Protein AF-A0A0S8KJH8-F1 (afdb_monomer_lite)

Foldseek 3Di:
DEEEQEFADDPCPRVVVSVVVQVVCVVVHHYDYDYPVGDDPVNVDD

pLDDT: mean 95.58, std 4.7, range [69.56, 98.56]

Secondary structure (DSSP, 8-state):
-EEEEEE--SSSHHHHHHHHHHHHHGGGSEEEEEEGGG--GGGG--

Sequence (46 aa):
MRALVVYDSMYGNTQQVAQAIAATLEPDGSVRAVKVDQVSPQDLVG

Structure (mmCIF, N/CA/C/O backbone):
data_AF-A0A0S8KJH8-F1
#
_entry.id   AF-A0A0S8KJH8-F1
#
loop_
_atom_site.group_PDB
_atom_site.id
_atom_site.type_symbol
_atom_site.label_atom_id
_atom_site.label_alt_id
_atom_site.label_comp_id
_atom_site.label_asym_id
_atom_site.label_entity_id
_atom_site.label_seq_id
_atom_site.pdbx_PDB_ins_code
_atom_site.Cartn_x
_atom_site.Cartn_y
_atom_site.Cartn_z
_atom_site.occupancy
_atom_site.B_iso_or_equiv
_atom_site.auth_seq_id
_atom_site.auth_comp_id
_atom_site.auth_asym_id
_atom_site.auth_atom_id
_atom_site.pdbx_PDB_model_num
ATOM 1 N N . MET A 1 1 ? -12.254 -1.378 10.483 1.00 87.38 1 MET A N 1
ATOM 2 C CA . MET A 1 1 ? -12.110 -1.997 9.141 1.00 87.38 1 MET A CA 1
ATOM 3 C C . MET A 1 1 ? -10.683 -2.524 8.957 1.00 87.38 1 MET A C 1
ATOM 5 O O . MET A 1 1 ? -9.805 -2.098 9.700 1.00 87.38 1 MET A O 1
ATOM 9 N N . ARG A 1 2 ? -10.431 -3.449 8.018 1.00 92.25 2 ARG A N 1
ATOM 10 C CA . ARG A 1 2 ? -9.070 -3.784 7.557 1.00 92.25 2 ARG A CA 1
ATOM 11 C C . ARG A 1 2 ? -8.986 -3.462 6.070 1.00 92.25 2 ARG A C 1
ATOM 13 O O . ARG A 1 2 ? -9.829 -3.934 5.316 1.00 92.25 2 ARG A O 1
ATOM 20 N N . ALA A 1 3 ? -8.018 -2.644 5.672 1.00 94.81 3 ALA A N 1
ATOM 21 C CA . ALA A 1 3 ? -7.870 -2.204 4.289 1.00 94.81 3 ALA A CA 1
ATOM 22 C C . ALA A 1 3 ? -6.424 -2.328 3.805 1.00 94.81 3 ALA A C 1
ATOM 24 O O . ALA A 1 3 ? -5.467 -2.194 4.571 1.00 94.81 3 ALA A O 1
ATOM 25 N N . LEU A 1 4 ? -6.276 -2.570 2.506 1.00 96.62 4 LEU A N 1
ATOM 26 C CA . LEU A 1 4 ? -4.995 -2.636 1.821 1.00 96.62 4 LEU A CA 1
ATOM 27 C C . LEU A 1 4 ? -5.030 -1.679 0.628 1.00 96.62 4 LEU A C 1
ATOM 29 O O . LEU A 1 4 ? -5.853 -1.834 -0.269 1.00 96.62 4 LEU A O 1
ATOM 33 N N . VAL A 1 5 ? -4.129 -0.701 0.619 1.00 97.25 5 VAL A N 1
ATOM 34 C CA . VAL A 1 5 ? -3.904 0.206 -0.508 1.00 97.25 5 VAL A CA 1
ATOM 35 C C . VAL A 1 5 ? -2.744 -0.354 -1.321 1.00 97.25 5 VAL A C 1
ATOM 37 O O . VAL A 1 5 ? -1.585 -0.250 -0.921 1.00 97.25 5 VAL A O 1
ATOM 40 N N . VAL A 1 6 ? -3.048 -0.971 -2.459 1.00 97.62 6 VAL A N 1
ATOM 41 C 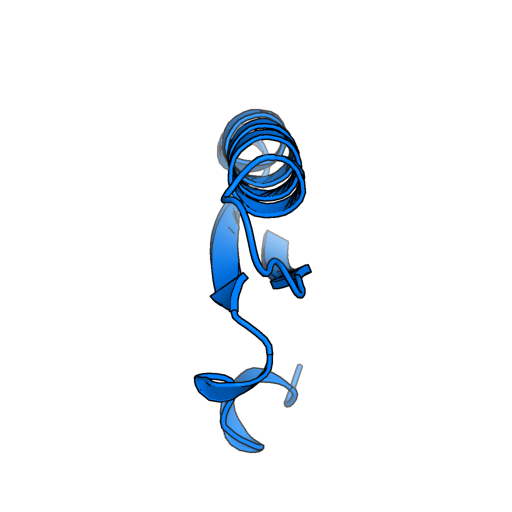CA . VAL A 1 6 ? -2.023 -1.450 -3.392 1.00 97.62 6 VAL A CA 1
ATOM 42 C C . VAL A 1 6 ? -1.686 -0.337 -4.375 1.00 97.62 6 VAL A C 1
ATOM 44 O O . VAL A 1 6 ? -2.586 0.282 -4.940 1.00 97.62 6 VAL A O 1
ATOM 47 N N . TYR A 1 7 ? -0.398 -0.078 -4.586 1.00 98.12 7 TYR A N 1
ATOM 48 C CA . TYR A 1 7 ? 0.063 0.942 -5.527 1.00 98.12 7 TYR A CA 1
ATOM 49 C C . TYR A 1 7 ? 1.196 0.433 -6.415 1.00 98.12 7 TYR A C 1
ATOM 51 O O . TYR A 1 7 ? 1.926 -0.484 -6.049 1.00 98.12 7 TYR A O 1
ATOM 59 N N . ASP A 1 8 ? 1.389 1.079 -7.561 1.00 98.12 8 ASP A N 1
ATOM 60 C CA . ASP A 1 8 ? 2.605 0.949 -8.361 1.00 98.12 8 ASP A CA 1
ATOM 61 C C . ASP A 1 8 ? 3.248 2.324 -8.558 1.00 98.12 8 ASP A C 1
ATOM 63 O O . ASP A 1 8 ? 2.565 3.346 -8.651 1.00 98.12 8 ASP A O 1
ATOM 67 N N . SER A 1 9 ? 4.576 2.371 -8.539 1.00 97.31 9 SER A N 1
ATOM 68 C CA . SER A 1 9 ? 5.331 3.619 -8.559 1.00 97.31 9 SER A CA 1
ATOM 69 C C . SER A 1 9 ? 6.767 3.380 -9.002 1.00 97.31 9 SER A C 1
ATOM 71 O O . SER A 1 9 ? 7.500 2.624 -8.362 1.00 97.31 9 SER A O 1
ATOM 73 N N . MET A 1 10 ? 7.194 4.085 -10.051 1.00 96.69 10 MET A N 1
ATOM 74 C CA . MET A 1 10 ? 8.599 4.106 -10.480 1.00 96.69 10 MET A CA 1
ATOM 75 C C . MET A 1 10 ? 9.406 5.209 -9.789 1.00 96.69 10 MET A C 1
ATOM 77 O O . MET A 1 10 ? 10.560 4.998 -9.435 1.00 96.69 10 MET A O 1
ATOM 81 N N . TYR A 1 11 ? 8.795 6.378 -9.575 1.00 96.94 11 TYR A N 1
ATOM 82 C CA . TYR A 1 11 ? 9.487 7.583 -9.091 1.00 96.94 11 TYR A CA 1
ATOM 83 C C . TYR A 1 11 ? 9.068 8.023 -7.680 1.00 96.94 11 TYR A C 1
ATOM 85 O O . TYR A 1 11 ? 9.535 9.041 -7.188 1.00 96.94 11 TYR A O 1
ATOM 93 N N . GLY A 1 12 ? 8.161 7.294 -7.025 1.00 97.25 12 GLY A N 1
ATOM 94 C CA . GLY A 1 12 ? 7.723 7.581 -5.651 1.00 97.25 12 GLY A CA 1
ATOM 95 C C . GLY A 1 12 ? 6.490 8.486 -5.524 1.00 97.25 12 GLY A C 1
ATOM 96 O O . GLY A 1 12 ? 5.888 8.526 -4.456 1.00 97.25 12 GLY A O 1
ATOM 97 N N . ASN A 1 13 ? 6.042 9.152 -6.591 1.00 98.06 13 ASN A N 1
ATOM 98 C CA . ASN A 1 13 ? 4.864 10.033 -6.526 1.00 98.06 13 ASN A CA 1
ATOM 99 C C . ASN A 1 13 ? 3.586 9.266 -6.150 1.00 98.06 13 ASN A C 1
ATOM 101 O O . ASN A 1 13 ? 2.883 9.654 -5.220 1.00 98.06 13 ASN A O 1
ATOM 105 N N . THR A 1 14 ? 3.317 8.129 -6.800 1.00 98.38 14 THR A N 1
ATOM 106 C CA . THR A 1 14 ? 2.141 7.304 -6.477 1.00 98.38 14 THR A CA 1
ATOM 107 C C . THR A 1 14 ? 2.228 6.710 -5.071 1.00 98.38 14 THR A C 1
ATOM 109 O O . THR A 1 14 ? 1.211 6.566 -4.403 1.00 98.38 14 THR A O 1
ATOM 112 N N . GLN A 1 15 ? 3.440 6.421 -4.583 1.00 98.31 15 GLN A N 1
ATOM 113 C CA . GLN A 1 15 ? 3.649 5.955 -3.211 1.00 98.31 15 GLN A CA 1
ATOM 114 C C . GLN A 1 15 ? 3.230 7.021 -2.192 1.00 98.31 15 GLN A C 1
ATOM 116 O O . GLN A 1 15 ? 2.544 6.690 -1.230 1.00 98.31 15 GLN A O 1
ATOM 121 N N . GLN A 1 16 ? 3.598 8.288 -2.409 1.00 98.56 16 GLN A N 1
ATOM 122 C CA . GLN A 1 16 ? 3.191 9.387 -1.525 1.00 98.56 16 GLN A CA 1
ATOM 123 C C . GLN A 1 16 ? 1.663 9.518 -1.468 1.00 98.56 16 GLN A C 1
ATOM 125 O O . GLN A 1 16 ? 1.092 9.642 -0.388 1.00 98.56 16 GLN A O 1
ATOM 130 N N . VAL A 1 17 ? 0.990 9.407 -2.619 1.00 98.44 17 VAL A N 1
ATOM 131 C CA . VAL A 1 17 ? -0.481 9.405 -2.680 1.00 98.44 17 VAL A CA 1
ATOM 132 C C . VAL A 1 17 ? -1.063 8.199 -1.932 1.00 98.44 17 VAL A C 1
ATOM 134 O O . VAL A 1 17 ? -1.970 8.364 -1.122 1.00 98.44 17 VAL A O 1
ATOM 137 N N . ALA A 1 18 ? -0.523 6.994 -2.138 1.00 98.44 18 ALA A N 1
ATOM 138 C CA . ALA A 1 18 ? -0.982 5.780 -1.461 1.00 98.44 18 ALA A CA 1
ATOM 139 C C . ALA A 1 18 ? -0.818 5.852 0.068 1.00 98.44 18 ALA A C 1
ATOM 141 O O . AL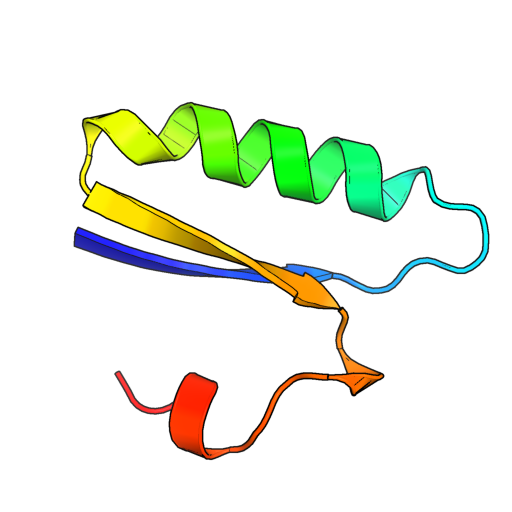A A 1 18 ? -1.705 5.425 0.807 1.00 98.44 18 ALA A O 1
ATOM 142 N N . GLN A 1 19 ? 0.287 6.431 0.544 1.00 98.25 19 GLN A N 1
ATOM 143 C CA . GLN A 1 19 ? 0.531 6.679 1.966 1.00 98.25 19 GLN A CA 1
ATOM 144 C C . GLN A 1 19 ? -0.460 7.697 2.543 1.00 98.25 19 GLN A C 1
ATOM 146 O O . GLN A 1 19 ? -0.994 7.468 3.625 1.00 98.25 19 GLN A O 1
ATOM 151 N N . ALA A 1 20 ? -0.760 8.779 1.817 1.00 98.56 20 ALA A N 1
ATOM 152 C CA . ALA A 1 20 ? -1.749 9.770 2.242 1.00 98.56 20 ALA A CA 1
ATOM 153 C C . ALA A 1 20 ? -3.165 9.176 2.342 1.00 98.56 20 ALA A C 1
ATOM 155 O O . ALA A 1 20 ? -3.894 9.461 3.294 1.00 98.56 20 ALA A O 1
ATOM 156 N N . ILE A 1 21 ? -3.540 8.305 1.397 1.00 98.19 21 ILE A N 1
ATOM 157 C CA . ILE A 1 21 ? -4.804 7.557 1.453 1.00 98.19 21 ILE A CA 1
ATOM 158 C C . ILE A 1 21 ? -4.823 6.654 2.689 1.00 98.19 21 ILE A C 1
ATOM 160 O O . ILE A 1 21 ? -5.790 6.688 3.445 1.00 98.19 21 ILE A O 1
ATOM 164 N N . ALA A 1 22 ? -3.757 5.881 2.925 1.00 97.81 22 ALA A N 1
ATOM 165 C CA . ALA A 1 22 ? -3.676 4.998 4.084 1.00 97.81 22 ALA A CA 1
ATOM 166 C C . ALA A 1 22 ? -3.813 5.771 5.406 1.00 97.81 22 ALA A C 1
ATOM 168 O O . ALA A 1 22 ? -4.681 5.426 6.201 1.00 97.81 22 ALA A O 1
ATOM 169 N N . ALA A 1 23 ? -3.054 6.858 5.583 1.00 97.81 23 ALA A N 1
ATOM 170 C CA . ALA A 1 23 ? -3.096 7.706 6.778 1.00 97.81 23 ALA A CA 1
ATOM 171 C C . ALA A 1 23 ? -4.481 8.327 7.028 1.00 97.81 23 ALA A C 1
ATOM 173 O O . ALA A 1 23 ? -4.915 8.464 8.167 1.00 97.81 23 ALA A O 1
ATOM 174 N N . THR A 1 24 ? -5.205 8.674 5.962 1.00 97.88 24 THR A N 1
ATOM 175 C CA . THR A 1 24 ? -6.566 9.221 6.076 1.00 97.88 24 THR A CA 1
ATOM 176 C C . THR A 1 24 ? -7.565 8.178 6.584 1.00 97.88 24 THR A C 1
ATOM 178 O O . THR A 1 24 ? -8.525 8.533 7.259 1.00 97.88 24 THR A O 1
ATOM 181 N N . LEU A 1 25 ? -7.341 6.899 6.273 1.00 96.62 25 LEU A N 1
ATOM 182 C CA . LEU A 1 25 ? -8.225 5.790 6.638 1.00 96.62 25 LEU A CA 1
ATOM 183 C C . LEU A 1 25 ? -7.840 5.109 7.966 1.00 96.62 25 LEU A C 1
ATOM 185 O O . LEU A 1 25 ? -8.621 4.312 8.485 1.00 96.62 25 LEU A O 1
ATOM 189 N N . GLU A 1 26 ? -6.663 5.407 8.527 1.00 95.25 26 GLU A N 1
ATOM 190 C CA . GLU A 1 26 ? -6.200 4.873 9.820 1.00 95.25 26 GLU A CA 1
ATOM 191 C C . GLU A 1 26 ? -7.189 5.075 10.990 1.00 95.25 26 GLU A C 1
ATOM 193 O O . GLU A 1 26 ? -7.328 4.151 11.797 1.00 95.25 26 GLU A O 1
ATOM 198 N N . PRO A 1 27 ? -7.927 6.203 11.107 1.00 96.62 27 PRO A N 1
ATOM 199 C CA . PRO A 1 27 ? -8.927 6.365 12.166 1.00 96.62 27 PRO A CA 1
ATOM 200 C C . PRO A 1 27 ? -10.064 5.330 12.116 1.00 96.62 27 PRO A C 1
ATOM 202 O O . PRO A 1 27 ? -10.617 4.978 13.157 1.00 96.62 27 PRO A O 1
ATOM 205 N N . ASP A 1 28 ? -10.382 4.804 10.928 1.00 94.81 28 ASP A N 1
ATOM 206 C CA . ASP A 1 28 ? -11.476 3.849 10.700 1.00 94.81 28 ASP A CA 1
ATOM 207 C C . ASP A 1 28 ? -11.011 2.377 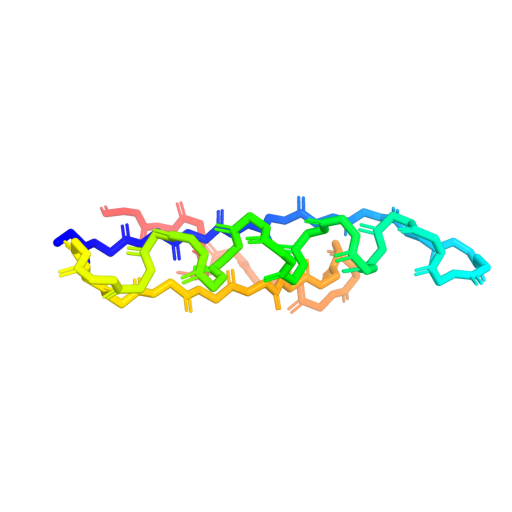10.775 1.00 94.81 28 ASP A C 1
ATOM 209 O O . ASP A 1 28 ? -11.811 1.424 10.708 1.00 94.81 28 ASP A O 1
ATOM 213 N N . GLY A 1 29 ? -9.702 2.148 10.930 1.00 94.25 29 GLY A N 1
ATOM 214 C CA . GLY A 1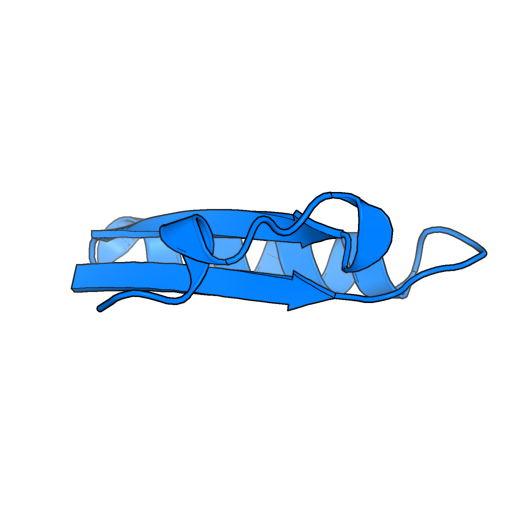 29 ? -9.138 0.828 11.179 1.00 94.25 29 GLY A CA 1
ATOM 215 C C . GLY A 1 29 ? -7.707 0.621 10.691 1.00 94.25 29 GLY A C 1
ATOM 216 O O . GLY A 1 29 ? -6.960 1.546 10.409 1.00 94.25 29 GLY A O 1
ATOM 217 N N . SER A 1 30 ? -7.307 -0.649 10.596 1.00 94.62 30 SER A N 1
ATOM 218 C CA . SER A 1 30 ? -5.948 -1.008 10.188 1.00 94.62 30 SER A CA 1
ATOM 219 C C . SER A 1 30 ? -5.810 -0.915 8.671 1.00 94.62 30 SER A C 1
ATOM 221 O O . SER A 1 30 ? -6.431 -1.694 7.940 1.00 94.62 30 SER A O 1
ATOM 223 N N . VAL A 1 31 ? -4.984 0.024 8.209 1.00 96.94 31 VAL A N 1
ATOM 224 C CA . VAL A 1 31 ? -4.717 0.253 6.787 1.00 96.94 31 VAL A CA 1
ATOM 225 C C . VAL A 1 31 ? -3.227 0.135 6.507 1.00 96.94 31 VAL A C 1
ATOM 227 O O . VAL A 1 31 ? -2.397 0.593 7.284 1.00 96.94 31 VAL A O 1
ATOM 230 N N . ARG A 1 32 ? -2.873 -0.510 5.394 1.00 96.31 32 ARG A N 1
ATOM 231 C CA . ARG A 1 32 ? -1.487 -0.594 4.916 1.00 96.31 32 ARG A CA 1
ATOM 232 C C . ARG A 1 32 ? -1.409 -0.158 3.466 1.00 96.31 32 ARG A C 1
ATOM 234 O O . ARG A 1 32 ? -2.248 -0.571 2.672 1.00 96.31 32 ARG A O 1
ATOM 241 N N . ALA A 1 33 ? -0.372 0.595 3.116 1.00 97.62 33 ALA A N 1
ATOM 242 C CA . ALA A 1 33 ? 0.009 0.836 1.729 1.00 97.62 33 ALA A CA 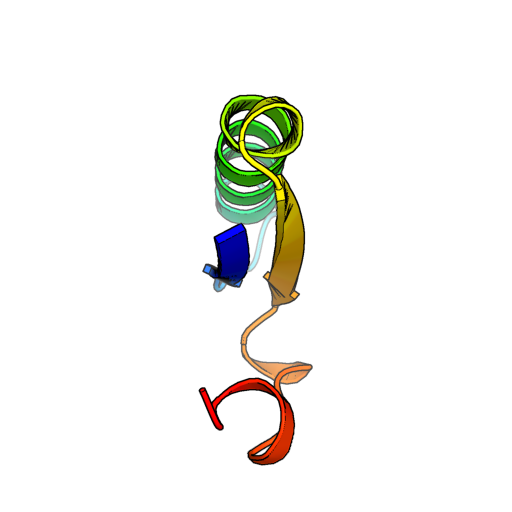1
ATOM 243 C C . ALA A 1 33 ? 1.143 -0.119 1.329 1.00 97.62 33 ALA A C 1
ATOM 245 O O . ALA A 1 33 ? 2.166 -0.168 2.010 1.00 97.62 33 ALA A O 1
ATOM 246 N N . VAL A 1 34 ? 0.974 -0.874 0.240 1.00 97.56 34 VAL A N 1
ATOM 247 C CA . VAL A 1 34 ? 1.944 -1.881 -0.227 1.00 97.56 34 VAL A CA 1
ATOM 248 C C . VAL A 1 34 ? 2.160 -1.740 -1.732 1.00 97.56 34 VAL A C 1
ATOM 250 O O . VAL A 1 34 ? 1.207 -1.551 -2.489 1.00 97.56 34 VAL A O 1
ATOM 253 N N . LYS A 1 35 ? 3.421 -1.811 -2.171 1.00 97.94 35 LYS A N 1
ATOM 254 C CA . LYS A 1 35 ? 3.756 -1.774 -3.595 1.00 97.94 35 LYS A CA 1
ATOM 255 C C . LYS A 1 35 ? 3.351 -3.093 -4.255 1.00 97.94 35 LYS A C 1
ATOM 257 O O . LYS A 1 35 ? 3.481 -4.147 -3.643 1.00 97.94 35 LYS A O 1
ATOM 262 N N . VAL A 1 36 ? 2.870 -3.048 -5.493 1.00 97.25 36 VAL A N 1
ATOM 263 C CA . VAL A 1 36 ? 2.307 -4.213 -6.196 1.00 97.25 36 VAL A CA 1
ATOM 264 C C . VAL A 1 36 ? 3.268 -5.408 -6.276 1.00 97.25 36 VAL A C 1
ATOM 266 O O . VAL A 1 36 ? 2.828 -6.547 -6.178 1.00 97.25 36 VAL A O 1
ATOM 269 N N . ASP A 1 37 ? 4.577 -5.164 -6.370 1.00 96.69 37 ASP A N 1
ATOM 270 C CA . ASP A 1 37 ? 5.628 -6.194 -6.408 1.00 96.69 37 ASP A CA 1
ATOM 271 C C . ASP A 1 37 ? 5.910 -6.855 -5.045 1.00 96.69 37 ASP A C 1
ATOM 273 O O . ASP A 1 37 ? 6.634 -7.846 -4.972 1.00 96.69 37 ASP A O 1
ATOM 277 N N . GLN A 1 38 ? 5.321 -6.332 -3.970 1.00 96.81 38 GLN A N 1
ATOM 278 C CA . GLN A 1 38 ? 5.435 -6.836 -2.601 1.00 96.81 38 GLN A CA 1
ATOM 279 C C . GLN A 1 38 ? 4.126 -7.445 -2.086 1.00 96.81 38 GLN A C 1
ATOM 281 O O . GLN A 1 38 ? 4.080 -7.928 -0.955 1.00 96.81 38 GLN A O 1
ATOM 286 N N . VAL A 1 39 ? 3.058 -7.419 -2.886 1.00 96.50 39 VAL A N 1
ATOM 287 C CA . VAL A 1 39 ? 1.774 -8.019 -2.519 1.00 96.50 39 VAL A CA 1
ATOM 288 C C . VAL A 1 39 ? 1.859 -9.534 -2.667 1.00 96.50 39 VAL A C 1
ATOM 290 O O . VAL A 1 39 ? 2.185 -10.051 -3.735 1.00 96.50 39 VAL A O 1
ATOM 293 N N . SER A 1 40 ? 1.512 -10.258 -1.605 1.00 95.50 40 SER A N 1
ATOM 294 C CA . SER A 1 40 ? 1.301 -11.701 -1.670 1.00 95.50 40 SER A CA 1
ATOM 295 C C . SER A 1 40 ? -0.182 -12.024 -1.901 1.00 95.50 40 SER A C 1
ATOM 297 O O . SER A 1 40 ? -1.052 -11.242 -1.512 1.00 95.50 40 SER A O 1
ATOM 299 N N . PRO A 1 41 ? -0.526 -13.200 -2.458 1.00 93.19 41 PRO A N 1
ATOM 300 C CA . PRO A 1 41 ? -1.924 -13.620 -2.568 1.00 93.19 41 PRO A CA 1
ATOM 301 C C . PRO A 1 41 ? -2.666 -13.621 -1.225 1.00 93.19 41 PRO A C 1
ATOM 303 O O . PRO A 1 41 ? -3.861 -13.360 -1.191 1.00 93.19 41 PRO A O 1
ATOM 306 N N . GLN A 1 42 ? -1.956 -13.870 -0.119 1.00 93.62 42 GLN A N 1
ATOM 307 C CA . GLN A 1 42 ? -2.529 -13.872 1.230 1.00 93.62 42 GLN A CA 1
ATOM 308 C C . GLN A 1 42 ? -2.964 -12.473 1.683 1.00 93.62 42 GLN A C 1
ATOM 310 O O . GLN A 1 42 ? -3.900 -12.354 2.464 1.00 93.62 42 GLN A O 1
ATOM 315 N N . ASP A 1 43 ? -2.323 -11.416 1.175 1.00 92.12 43 ASP A N 1
ATOM 316 C CA . ASP A 1 43 ? -2.712 -10.032 1.463 1.00 92.12 43 ASP A CA 1
ATOM 317 C C . ASP A 1 43 ? -4.054 -9.651 0.819 1.00 92.12 43 ASP A C 1
ATOM 319 O O . ASP A 1 43 ? -4.688 -8.693 1.258 1.00 92.12 43 ASP A O 1
ATOM 323 N N . LEU A 1 44 ? -4.476 -10.385 -0.216 1.00 90.81 44 LEU A N 1
ATOM 324 C CA . LEU A 1 44 ? -5.698 -10.133 -0.985 1.00 90.81 44 LEU A CA 1
ATOM 325 C C . LEU A 1 44 ? -6.891 -10.975 -0.518 1.00 90.81 44 LEU A C 1
ATOM 327 O O . LEU A 1 44 ? -7.990 -10.828 -1.052 1.00 90.81 44 LEU A O 1
ATOM 331 N N . VAL A 1 45 ? -6.688 -11.860 0.460 1.00 87.06 45 VAL A N 1
ATOM 332 C CA . VAL A 1 45 ? -7.771 -12.633 1.072 1.00 87.06 45 VAL A C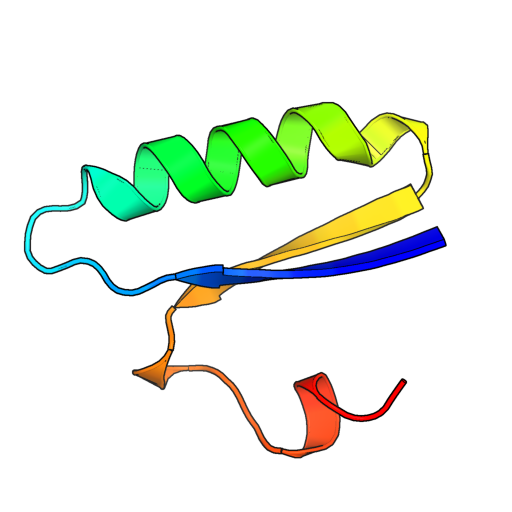A 1
ATOM 333 C C . VAL A 1 45 ? -8.423 -11.764 2.149 1.00 87.06 45 VAL A C 1
ATOM 335 O O . VAL A 1 45 ? -7.777 -11.408 3.136 1.00 87.06 45 VAL A O 1
ATOM 338 N N . GLY A 1 46 ? -9.682 -11.385 1.914 1.00 69.56 46 GLY A N 1
ATOM 339 C CA . GLY A 1 46 ? -10.520 -10.600 2.829 1.00 69.56 46 GLY A CA 1
ATOM 340 C C . GLY A 1 46 ? -11.326 -11.460 3.787 1.00 69.56 46 GLY A C 1
ATOM 341 O O . GLY A 1 46 ? -11.811 -12.524 3.341 1.00 69.56 46 GLY A O 1
#

Radius of gyration: 10.64 Å; chains: 1; bounding box: 22×24×23 Å